Protein AF-X1NC39-F1 (afdb_monomer)

pLDDT: mean 97.51, std 3.59, range [69.75, 98.75]

InterPro domains:
  IPR002818 DJ-1/PfpI [PF01965] (1-72)
  IPR029062 Class I glutamine amidotransferase-like [G3DSA:3.40.50.880] (1-72)
  IPR029062 Class I glutamine amidotransferase-like [SSF52317] (1-71)
  IPR050325 Protein/nucleic acid deglycase [PTHR48094] (2-70)

Solvent-accessible surface area (backbone atoms only — not comparable to full-atom values): 4006 Å² tota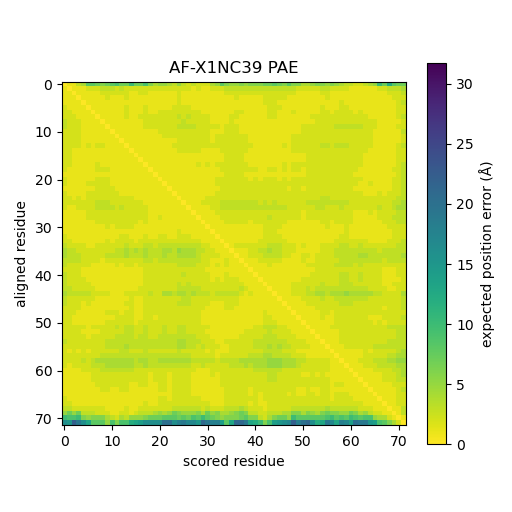l; per-residue (Å²): 112,30,34,38,34,52,52,41,54,34,19,35,48,64,59,45,50,52,57,53,51,56,40,46,75,73,71,34,48,75,45,37,26,19,94,52,77,55,69,36,41,22,71,84,66,52,73,48,68,33,74,36,35,57,90,74,61,59,74,91,73,44,79,42,80,45,73,46,55,60,79,79

Secondary structure (DSSP, 8-state):
-EEEEE--TTB-HHHHHHHHHHHHHTT-EEEEEESSSEEEE-TTS-EEEE-EEGGG--GGG-SEEE---B--

Nearest PDB structures (foldseek):
  6q3t-assembly1_A  TM=1.001E+00  e=2.704E-10  Pyrococcus horikoshii
  6f2f-assembly1_A  TM=1.000E+00  e=4.276E-10  Pyrococcus horikoshii
  7r66-assembly2_C  TM=9.894E-01  e=4.874E-10  Thermococcus thioreducens
  3l18-assembly1_B  TM=1.000E+00  e=1.001E-09  Thermococcus onnurineus NA1
  1qws-assembly1_A  TM=9.230E-01  e=1.611E-05  Escherichia coli

Mean predicted aligned error: 2.04 Å

Sequence (72 aa):
MRALFVSADNFEDSELLVPYYRLKEEGIEVDIASMRKGKIRGKHGYEVKVDKILEEVRSGDYDILILPGGRA

Radius of gyration: 11.29 Å; Cα contacts (8 Å, |Δi|>4): 145; chains: 1; bounding box: 2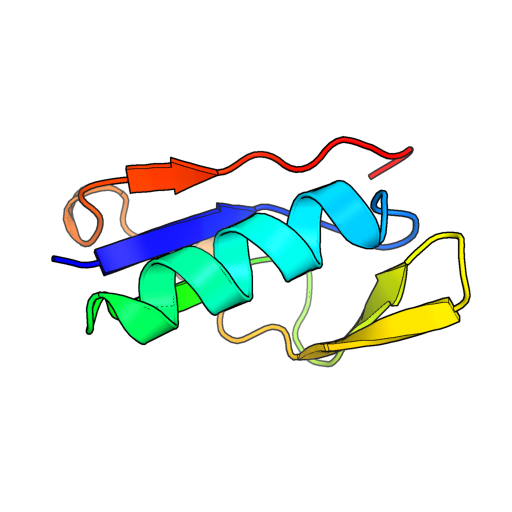4×26×24 Å

Foldseek 3Di:
DEEEEEDAAFFAPCLPPVVVVVCVVVVYHYAYEYQDFDWHAHPVGDIDGHRYYPVPDDPVVHDYYGYTDGPD

Organism: NCBI:txid412755

Structure (mmCIF, N/CA/C/O backbone):
data_AF-X1NC39-F1
#
_entry.id   AF-X1NC39-F1
#
loop_
_atom_site.group_PDB
_atom_site.id
_atom_site.type_symbol
_atom_site.label_atom_id
_atom_site.label_alt_id
_atom_site.label_comp_id
_atom_site.label_asym_id
_atom_site.label_entity_id
_atom_site.label_seq_id
_atom_site.pdbx_PDB_ins_code
_atom_site.Cartn_x
_atom_site.Cartn_y
_atom_site.Cartn_z
_atom_site.occupancy
_atom_site.B_iso_or_equiv
_atom_site.auth_seq_id
_atom_site.auth_comp_id
_atom_site.auth_asym_id
_atom_site.auth_atom_id
_atom_site.pdbx_PDB_model_num
ATOM 1 N N . MET A 1 1 ? -13.157 0.676 11.228 1.00 92.00 1 MET A N 1
ATOM 2 C CA . MET A 1 1 ? -13.198 -0.102 9.978 1.00 92.00 1 MET A CA 1
ATOM 3 C C . MET A 1 1 ? -11.776 -0.210 9.468 1.00 92.00 1 MET A C 1
ATOM 5 O O . MET A 1 1 ? -11.067 0.794 9.537 1.00 92.00 1 MET A O 1
ATOM 9 N N . ARG A 1 2 ? -11.339 -1.394 9.040 1.00 97.88 2 ARG A N 1
ATOM 10 C CA . ARG A 1 2 ? -9.951 -1.638 8.616 1.00 97.88 2 ARG A CA 1
ATOM 11 C C . ARG A 1 2 ? -9.919 -2.302 7.248 1.00 97.88 2 ARG A C 1
ATOM 13 O O . ARG A 1 2 ? -10.684 -3.227 6.983 1.00 97.88 2 ARG A O 1
ATOM 20 N N . ALA A 1 3 ? -9.021 -1.837 6.393 1.00 98.62 3 ALA A N 1
ATOM 21 C CA . ALA A 1 3 ? -8.828 -2.343 5.046 1.00 98.62 3 ALA A CA 1
ATOM 22 C C . ALA A 1 3 ? -7.471 -3.037 4.912 1.00 98.62 3 ALA A C 1
ATOM 24 O O . ALA A 1 3 ? -6.452 -2.539 5.395 1.00 98.62 3 ALA A O 1
ATOM 25 N N . LEU A 1 4 ? -7.466 -4.174 4.225 1.00 98.75 4 LEU A N 1
ATOM 26 C CA . LEU A 1 4 ? -6.263 -4.915 3.880 1.00 98.75 4 LEU A CA 1
ATOM 27 C C . LEU A 1 4 ? -5.967 -4.759 2.392 1.00 98.75 4 LEU A C 1
ATOM 29 O O . LEU A 1 4 ? -6.811 -5.058 1.548 1.00 98.75 4 LEU A O 1
ATOM 33 N N . PHE A 1 5 ? -4.741 -4.361 2.078 1.00 98.69 5 PHE A N 1
ATOM 34 C CA . PHE A 1 5 ? -4.181 -4.445 0.736 1.00 98.69 5 PHE A CA 1
ATOM 35 C C . PHE A 1 5 ? -3.253 -5.646 0.683 1.00 98.69 5 PHE A C 1
ATOM 37 O O . PHE A 1 5 ? -2.335 -5.742 1.494 1.00 98.69 5 PHE A O 1
ATOM 44 N N . VAL A 1 6 ? -3.453 -6.539 -0.282 1.00 98.50 6 VAL A N 1
ATOM 45 C CA . VAL A 1 6 ? -2.495 -7.612 -0.570 1.00 98.50 6 VAL A CA 1
ATOM 46 C C . VAL A 1 6 ? -1.815 -7.292 -1.888 1.00 98.50 6 VAL A C 1
ATOM 48 O O . VAL A 1 6 ? -2.484 -7.149 -2.907 1.00 98.50 6 VAL A O 1
ATOM 51 N N . SER A 1 7 ? -0.493 -7.132 -1.859 1.00 98.44 7 SER A N 1
ATOM 52 C CA . SER A 1 7 ? 0.277 -6.753 -3.042 1.00 98.44 7 SER A CA 1
ATOM 53 C C . SER A 1 7 ? 1.738 -7.213 -2.955 1.00 98.44 7 SER A C 1
ATOM 55 O O . SER A 1 7 ? 2.219 -7.666 -1.912 1.00 98.44 7 SER A O 1
ATOM 57 N N . ALA A 1 8 ? 2.460 -7.113 -4.066 1.00 98.31 8 ALA A N 1
ATOM 58 C CA . ALA A 1 8 ? 3.852 -7.523 -4.219 1.00 98.31 8 ALA A CA 1
ATOM 59 C C . ALA A 1 8 ? 4.590 -6.586 -5.188 1.00 98.31 8 ALA A C 1
ATOM 61 O O . ALA A 1 8 ? 4.022 -5.624 -5.697 1.00 98.31 8 ALA A O 1
ATOM 62 N N . ASP A 1 9 ? 5.877 -6.838 -5.430 1.00 98.44 9 ASP A N 1
ATOM 63 C CA . ASP A 1 9 ? 6.652 -6.079 -6.416 1.00 98.44 9 ASP A CA 1
ATOM 64 C C . ASP A 1 9 ? 5.993 -6.119 -7.810 1.00 98.44 9 ASP A C 1
ATOM 66 O O . ASP A 1 9 ? 5.480 -7.147 -8.244 1.00 98.44 9 ASP A O 1
ATOM 70 N N . ASN A 1 10 ? 6.091 -5.017 -8.557 1.00 98.19 10 ASN A N 1
ATOM 71 C CA . ASN A 1 10 ? 5.453 -4.789 -9.861 1.00 98.19 10 ASN A CA 1
ATOM 72 C C . ASN A 1 10 ? 3.917 -4.667 -9.822 1.00 98.19 10 ASN A C 1
ATOM 74 O O . ASN A 1 10 ? 3.244 -4.965 -10.821 1.00 98.19 10 ASN A O 1
ATOM 78 N N . PHE A 1 11 ? 3.366 -4.191 -8.704 1.00 98.62 11 PHE A N 1
ATOM 79 C CA . PHE A 1 11 ? 1.987 -3.706 -8.640 1.00 98.62 11 PHE A CA 1
ATOM 80 C C . PHE A 1 11 ? 1.769 -2.497 -9.561 1.00 98.62 11 PHE A C 1
ATOM 82 O O . PHE A 1 11 ? 2.711 -1.770 -9.886 1.00 98.62 11 PHE A O 1
ATOM 89 N N . GLU A 1 12 ? 0.529 -2.299 -10.001 1.00 98.50 12 GLU A N 1
ATOM 90 C CA . GLU A 1 12 ? 0.114 -1.096 -10.719 1.00 98.50 12 GLU A CA 1
ATOM 91 C C . GLU A 1 12 ? -0.033 0.075 -9.737 1.00 98.50 12 GLU A C 1
ATOM 93 O O . GLU A 1 12 ? -0.886 0.056 -8.849 1.00 98.50 12 GLU A O 1
ATOM 98 N N . ASP A 1 13 ? 0.830 1.085 -9.866 1.00 98.62 13 ASP A N 1
ATOM 99 C CA . ASP A 1 13 ? 1.026 2.132 -8.861 1.00 98.62 13 ASP A CA 1
ATOM 100 C C . ASP A 1 13 ? -0.272 2.891 -8.559 1.00 98.62 13 ASP A C 1
ATOM 102 O O . ASP A 1 13 ? -0.600 3.137 -7.398 1.00 98.62 13 ASP A O 1
ATOM 106 N N . SER A 1 14 ? -1.039 3.215 -9.603 1.00 98.25 14 SER A N 1
ATOM 107 C CA . SER A 1 14 ? -2.314 3.927 -9.474 1.00 98.25 14 SER A CA 1
ATOM 108 C C . SER A 1 14 ? -3.383 3.099 -8.753 1.00 98.25 14 SER A C 1
ATOM 110 O O . SER A 1 14 ? -4.076 3.622 -7.880 1.00 98.25 14 SER A O 1
ATOM 112 N N . GLU A 1 15 ? -3.472 1.802 -9.047 1.00 98.50 15 GLU A N 1
ATOM 113 C CA . GLU A 1 15 ? -4.455 0.892 -8.451 1.00 98.50 15 GLU A CA 1
ATOM 114 C C . GLU A 1 15 ? -4.175 0.588 -6.975 1.00 98.50 15 GLU A C 1
ATOM 116 O O . GLU A 1 15 ? -5.089 0.202 -6.250 1.00 98.50 15 GLU A O 1
ATOM 121 N N . LEU A 1 16 ? -2.941 0.792 -6.502 1.00 98.69 16 LEU A N 1
ATOM 122 C CA . LEU A 1 16 ? -2.630 0.750 -5.074 1.00 98.69 16 LEU A CA 1
ATOM 123 C C . LEU A 1 16 ? -2.821 2.125 -4.423 1.00 98.69 16 LEU A C 1
ATOM 125 O O . LEU A 1 16 ? -3.535 2.241 -3.428 1.00 98.69 16 LEU A O 1
ATOM 129 N N . LEU A 1 17 ? -2.191 3.172 -4.964 1.00 98.62 17 LEU A N 1
ATOM 130 C CA . LEU A 1 17 ? -2.106 4.474 -4.297 1.00 98.62 17 LEU A CA 1
ATOM 131 C C . LEU A 1 17 ? -3.452 5.203 -4.243 1.00 98.62 17 LEU A C 1
ATOM 133 O O . LEU A 1 17 ? -3.779 5.786 -3.211 1.00 98.62 17 LEU A O 1
ATOM 137 N N . VAL A 1 18 ? -4.249 5.162 -5.315 1.00 98.56 18 VAL A N 1
ATOM 138 C CA . VAL A 1 18 ? -5.541 5.868 -5.360 1.00 98.56 18 VAL A CA 1
ATOM 139 C C . VAL A 1 18 ? -6.503 5.355 -4.279 1.00 98.56 18 VAL A C 1
ATOM 141 O O . VAL A 1 18 ? -6.933 6.168 -3.456 1.00 98.56 18 VAL A O 1
ATOM 144 N N . PRO A 1 19 ? -6.826 4.047 -4.191 1.00 98.44 19 PRO A N 1
ATOM 145 C CA . PRO A 1 19 ? -7.685 3.560 -3.113 1.00 98.44 19 PRO A CA 1
ATOM 146 C C . PRO A 1 19 ? -7.021 3.662 -1.734 1.00 98.44 19 PRO A C 1
ATOM 148 O O . PRO A 1 19 ? -7.724 3.919 -0.760 1.00 98.44 19 PRO A O 1
ATOM 151 N N . TYR A 1 20 ? -5.690 3.532 -1.628 1.00 98.62 20 TYR A N 1
ATOM 152 C CA . TYR A 1 20 ? -4.976 3.719 -0.359 1.00 98.62 20 TYR A CA 1
ATOM 153 C C . TYR A 1 20 ? -5.240 5.107 0.239 1.00 98.62 20 TYR A C 1
ATOM 155 O O . TYR A 1 20 ? -5.650 5.217 1.395 1.00 98.62 20 TYR A O 1
ATOM 163 N N . TYR A 1 21 ? -5.047 6.174 -0.543 1.00 98.50 21 TYR A N 1
ATOM 164 C CA . TYR A 1 21 ? -5.296 7.533 -0.060 1.00 98.50 21 TYR A CA 1
ATOM 165 C C . TYR A 1 21 ? -6.787 7.809 0.127 1.00 98.50 21 TYR A C 1
ATOM 167 O O . TYR A 1 21 ? -7.159 8.370 1.154 1.00 98.50 21 TYR A O 1
ATOM 175 N N . ARG A 1 22 ? -7.649 7.333 -0.782 1.00 98.56 22 ARG A N 1
ATOM 176 C CA . ARG A 1 22 ? -9.101 7.532 -0.678 1.00 98.56 22 ARG A CA 1
ATOM 177 C C . ARG A 1 22 ? -9.686 6.937 0.606 1.00 98.56 22 ARG A C 1
ATOM 179 O O . ARG A 1 22 ? -10.529 7.565 1.234 1.00 98.56 22 ARG A O 1
ATOM 186 N N . LEU A 1 23 ? -9.237 5.747 1.013 1.00 98.44 23 LEU A N 1
ATOM 187 C CA . LEU A 1 23 ? -9.681 5.115 2.260 1.00 98.44 23 LEU A CA 1
ATOM 188 C C . LEU A 1 23 ? -9.178 5.882 3.488 1.00 98.44 23 LEU A C 1
ATOM 190 O O . LEU A 1 23 ? -9.938 6.110 4.429 1.00 98.44 23 LEU A O 1
ATOM 194 N N . LYS A 1 24 ? -7.921 6.339 3.467 1.00 97.81 24 LYS A N 1
ATOM 195 C CA . LYS A 1 24 ? -7.363 7.138 4.566 1.00 97.81 24 LYS A CA 1
ATOM 196 C C . LYS A 1 24 ? -8.052 8.493 4.722 1.00 97.81 24 LYS A C 1
ATOM 198 O O . LYS A 1 24 ? -8.208 8.945 5.852 1.00 97.81 24 LYS A O 1
ATOM 203 N N . GLU A 1 25 ? -8.487 9.120 3.630 1.00 98.44 25 GLU A N 1
ATOM 204 C CA . GLU A 1 25 ? -9.297 10.349 3.658 1.00 98.44 25 GLU A CA 1
ATOM 205 C C . GLU A 1 25 ? -10.632 10.157 4.396 1.00 98.44 25 GLU A C 1
ATOM 207 O O . GLU A 1 25 ? -11.078 11.068 5.085 1.00 98.44 25 GLU A O 1
ATOM 212 N N . GLU A 1 26 ? -11.232 8.965 4.323 1.00 98.06 26 GLU A N 1
ATOM 213 C CA . GLU A 1 26 ? -12.445 8.598 5.077 1.00 98.06 26 GLU A CA 1
ATOM 214 C C . GLU A 1 26 ? -12.149 8.136 6.518 1.00 98.06 26 GLU A C 1
ATOM 216 O O . GLU A 1 26 ? -13.039 7.663 7.224 1.00 98.06 26 GLU A O 1
ATOM 221 N N . GLY A 1 27 ? -10.894 8.224 6.974 1.00 98.06 27 GLY A N 1
ATOM 222 C CA . GLY A 1 27 ? -10.485 7.776 8.307 1.00 98.06 27 GLY A CA 1
ATOM 223 C C . GLY A 1 27 ? -10.430 6.253 8.473 1.00 98.06 27 GLY A C 1
ATOM 224 O O . GLY A 1 27 ? -10.447 5.758 9.600 1.00 98.06 27 GLY A O 1
ATOM 225 N N . ILE A 1 28 ? -10.369 5.496 7.374 1.00 98.50 28 ILE A N 1
ATOM 226 C CA . ILE A 1 28 ? -10.235 4.036 7.400 1.00 98.50 28 ILE A CA 1
ATOM 227 C C . ILE A 1 28 ? -8.758 3.682 7.579 1.00 98.50 28 ILE A C 1
ATOM 229 O O . ILE A 1 28 ? -7.891 4.170 6.851 1.00 98.50 28 ILE A O 1
ATOM 233 N N . GLU A 1 29 ? -8.464 2.813 8.544 1.00 98.06 29 GLU A N 1
ATOM 234 C CA . GLU A 1 29 ? -7.112 2.284 8.722 1.00 98.06 29 GLU A CA 1
ATOM 235 C C . GLU A 1 29 ? -6.779 1.298 7.603 1.00 98.06 29 GLU A C 1
ATOM 237 O O . GLU A 1 29 ? -7.604 0.459 7.235 1.00 98.06 29 GLU A O 1
ATOM 242 N N . VAL A 1 30 ? -5.556 1.379 7.082 1.00 98.44 30 VAL A N 1
ATOM 243 C CA . VAL A 1 30 ? -5.102 0.566 5.955 1.00 98.44 30 VAL A CA 1
ATOM 244 C C . VAL A 1 30 ? -3.800 -0.130 6.323 1.00 98.44 30 VAL A C 1
ATOM 246 O O . VAL A 1 30 ? -2.831 0.549 6.658 1.00 98.44 30 VAL A O 1
ATOM 249 N N . ASP A 1 31 ? -3.780 -1.456 6.203 1.00 98.50 31 ASP A N 1
ATOM 250 C CA . ASP A 1 31 ? -2.559 -2.262 6.265 1.00 98.50 31 ASP A CA 1
ATOM 251 C C . ASP A 1 31 ? -2.194 -2.769 4.863 1.00 98.50 31 ASP A C 1
ATOM 253 O O . ASP A 1 31 ? -3.045 -3.309 4.149 1.00 98.50 31 ASP A O 1
ATOM 257 N N . ILE A 1 32 ? -0.918 -2.654 4.485 1.00 98.62 32 ILE A N 1
ATOM 258 C CA . ILE A 1 32 ? -0.363 -3.291 3.285 1.00 98.62 32 ILE A CA 1
ATOM 259 C C . ILE A 1 32 ? 0.356 -4.580 3.687 1.00 98.62 32 ILE A C 1
ATOM 261 O O . ILE A 1 32 ? 1.342 -4.557 4.432 1.00 98.62 32 ILE A O 1
ATOM 265 N N . ALA A 1 33 ? -0.113 -5.710 3.161 1.00 98.62 33 ALA A N 1
ATOM 266 C CA . ALA A 1 33 ? 0.476 -7.024 3.360 1.00 98.62 33 ALA A CA 1
ATOM 267 C C . ALA A 1 33 ? 1.177 -7.556 2.103 1.00 98.62 33 ALA A C 1
ATOM 269 O O . ALA A 1 33 ? 0.699 -7.390 0.979 1.00 98.62 33 ALA A O 1
ATOM 270 N N . SER A 1 34 ? 2.317 -8.221 2.308 1.00 98.44 34 SER A N 1
ATOM 271 C CA . SER A 1 34 ? 3.110 -8.848 1.243 1.00 98.44 34 S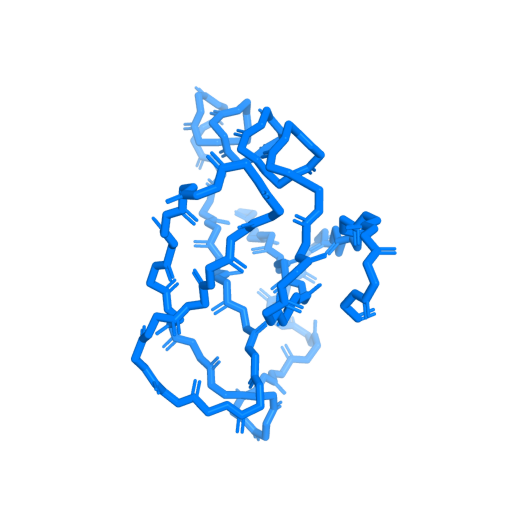ER A CA 1
ATOM 272 C C . SER A 1 34 ? 3.843 -10.102 1.737 1.00 98.44 34 SER A C 1
ATOM 274 O O . SER A 1 34 ? 3.702 -10.502 2.888 1.00 98.44 34 SER A O 1
ATOM 276 N N . MET A 1 35 ? 4.652 -10.727 0.881 1.00 96.81 35 MET A N 1
ATOM 277 C CA . MET A 1 35 ? 5.394 -11.963 1.192 1.00 96.81 35 MET A CA 1
ATOM 278 C C . MET A 1 35 ? 6.582 -11.745 2.142 1.00 96.81 35 MET A C 1
ATOM 280 O O . MET A 1 35 ? 7.105 -12.688 2.724 1.00 96.81 35 MET A O 1
ATOM 284 N N . ARG A 1 36 ? 7.074 -10.505 2.266 1.00 96.81 36 ARG A N 1
ATOM 285 C CA . ARG A 1 36 ? 8.227 -10.160 3.111 1.00 96.81 36 ARG A CA 1
ATOM 286 C C . ARG A 1 36 ? 8.111 -8.745 3.662 1.00 96.81 36 ARG A C 1
ATOM 288 O O . ARG A 1 36 ? 7.523 -7.876 3.025 1.00 96.81 36 ARG A O 1
ATOM 295 N N . LYS A 1 37 ? 8.722 -8.497 4.823 1.00 97.56 37 LYS A N 1
ATOM 296 C CA . LYS A 1 37 ? 8.861 -7.144 5.385 1.00 97.56 37 LYS A CA 1
ATOM 297 C C . LYS A 1 37 ? 9.724 -6.257 4.479 1.00 97.56 37 LYS A C 1
ATOM 299 O O . LYS A 1 37 ? 10.535 -6.744 3.693 1.00 97.56 37 LYS A O 1
ATOM 304 N N . GLY A 1 38 ? 9.598 -4.944 4.659 1.00 98.06 38 GLY A N 1
ATOM 305 C CA . GLY A 1 38 ? 10.391 -3.944 3.948 1.00 98.06 38 GLY A CA 1
ATOM 306 C C . GLY A 1 38 ? 9.508 -3.070 3.072 1.00 98.06 38 GLY A C 1
ATOM 307 O O . GLY A 1 38 ? 8.551 -2.474 3.566 1.00 98.06 38 GLY A O 1
ATOM 308 N N . LYS A 1 39 ? 9.850 -2.976 1.789 1.00 98.44 39 LYS A N 1
ATOM 309 C CA . LYS A 1 39 ? 9.089 -2.231 0.788 1.00 98.44 39 LYS A CA 1
ATOM 310 C C . LYS A 1 39 ? 8.836 -3.104 -0.434 1.00 98.44 39 LYS A C 1
ATOM 312 O O . LYS A 1 39 ? 9.662 -3.962 -0.749 1.00 98.44 39 LYS A O 1
ATOM 317 N N . ILE A 1 40 ? 7.732 -2.831 -1.115 1.00 98.44 40 ILE A N 1
ATOM 318 C CA . ILE A 1 40 ? 7.456 -3.320 -2.467 1.00 98.44 40 ILE A CA 1
ATOM 319 C C . ILE A 1 40 ? 7.496 -2.140 -3.434 1.00 98.44 40 ILE A C 1
ATOM 321 O O . ILE A 1 40 ? 7.141 -1.016 -3.059 1.00 98.44 40 ILE A O 1
ATOM 325 N N . ARG A 1 41 ? 7.942 -2.389 -4.665 1.00 98.56 41 ARG A N 1
ATOM 326 C CA . ARG A 1 41 ? 8.086 -1.357 -5.697 1.00 98.56 41 ARG A CA 1
ATOM 327 C C . ARG A 1 41 ? 7.106 -1.575 -6.847 1.00 98.56 41 ARG A C 1
ATOM 329 O O . ARG A 1 41 ? 7.042 -2.673 -7.393 1.00 98.56 41 ARG A O 1
ATOM 336 N N . GLY A 1 42 ? 6.369 -0.533 -7.218 1.00 98.56 42 GLY A N 1
ATOM 337 C CA . GLY A 1 42 ? 5.422 -0.525 -8.331 1.00 98.56 42 GLY A CA 1
ATOM 338 C C . GLY A 1 42 ? 6.113 -0.454 -9.693 1.00 98.56 42 GLY A C 1
ATOM 339 O O . GLY A 1 42 ? 7.310 -0.155 -9.793 1.00 98.56 42 GLY A O 1
ATOM 340 N N . LYS A 1 43 ? 5.359 -0.731 -10.760 1.00 98.44 43 LYS A N 1
ATOM 341 C CA . LYS A 1 43 ? 5.850 -0.702 -12.152 1.00 98.44 43 LYS A CA 1
ATOM 342 C C . LYS A 1 43 ? 6.400 0.665 -12.560 1.00 98.44 43 LYS A C 1
ATOM 344 O O . LYS A 1 43 ? 7.340 0.734 -13.351 1.00 98.44 43 LYS A O 1
ATOM 349 N N . HIS A 1 44 ? 5.830 1.736 -12.022 1.00 98.12 44 HIS A N 1
ATOM 350 C CA . HIS A 1 44 ? 6.193 3.122 -12.304 1.00 98.12 44 HIS A CA 1
ATOM 351 C C . HIS A 1 44 ? 7.145 3.709 -11.255 1.00 98.12 44 HIS A C 1
ATOM 353 O O . HIS A 1 44 ? 7.476 4.893 -11.297 1.00 98.12 44 HIS A O 1
ATOM 359 N N . GLY A 1 45 ? 7.672 2.859 -10.369 1.00 97.62 45 GLY A N 1
ATOM 360 C CA . GLY A 1 45 ? 8.788 3.172 -9.491 1.00 97.62 45 GLY A CA 1
ATOM 361 C C . GLY A 1 45 ? 8.405 3.690 -8.110 1.00 97.62 45 GLY A C 1
ATOM 362 O O . GLY A 1 45 ? 9.329 3.943 -7.333 1.00 97.62 45 GLY A O 1
ATOM 363 N N . TYR A 1 46 ? 7.114 3.805 -7.779 1.00 98.38 46 TYR A N 1
ATOM 364 C CA . TYR A 1 46 ? 6.699 4.133 -6.417 1.00 98.38 46 TYR A CA 1
ATOM 365 C C . TYR A 1 46 ? 7.016 2.984 -5.465 1.00 98.38 46 TYR A C 1
ATOM 367 O O . TYR A 1 46 ? 6.938 1.812 -5.824 1.00 98.38 46 TYR A O 1
ATOM 375 N N . GLU A 1 47 ? 7.363 3.322 -4.229 1.00 98.25 47 GLU A N 1
ATOM 376 C CA . GLU A 1 47 ? 7.581 2.339 -3.174 1.00 98.25 47 GLU A CA 1
ATOM 377 C C . GLU A 1 47 ? 6.551 2.517 -2.068 1.00 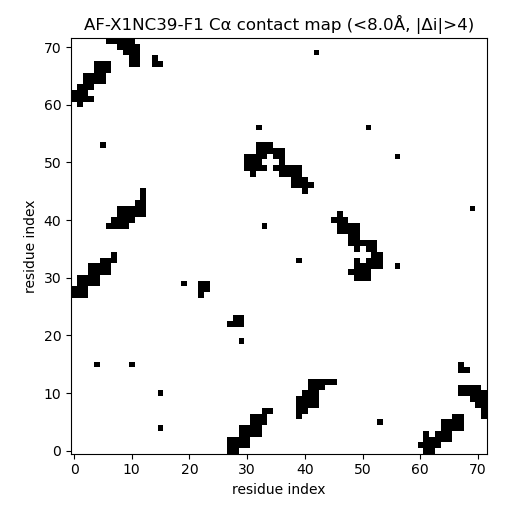98.25 47 GLU A C 1
ATOM 379 O O . GLU A 1 47 ? 6.302 3.637 -1.615 1.00 98.25 47 GLU A O 1
ATOM 384 N N . VAL A 1 48 ? 6.018 1.403 -1.574 1.00 98.19 48 VAL A N 1
ATOM 385 C CA . VAL A 1 48 ? 5.187 1.384 -0.369 1.00 98.19 48 VAL A CA 1
ATOM 386 C C . VAL A 1 48 ? 5.777 0.437 0.662 1.00 98.19 48 VAL A C 1
ATOM 388 O O . VAL A 1 48 ? 6.395 -0.577 0.330 1.00 98.19 48 VAL A O 1
ATOM 391 N N . LYS A 1 49 ? 5.629 0.804 1.934 1.00 98.56 49 LYS A N 1
ATOM 392 C CA . LYS A 1 49 ? 6.080 -0.017 3.054 1.00 98.56 49 LYS A CA 1
ATOM 393 C C . LYS A 1 49 ? 5.123 -1.195 3.231 1.00 98.56 49 LYS A C 1
ATOM 395 O O . LYS A 1 49 ? 3.915 -1.028 3.126 1.00 98.56 49 LYS A O 1
ATOM 400 N N . VAL A 1 50 ? 5.683 -2.360 3.530 1.00 98.56 50 VAL A N 1
ATOM 401 C CA . VAL A 1 50 ? 4.923 -3.533 3.958 1.00 98.56 50 VAL A CA 1
ATOM 402 C C . VAL A 1 50 ? 4.720 -3.453 5.467 1.00 98.56 50 VAL A C 1
ATOM 404 O O . VAL A 1 50 ? 5.690 -3.484 6.233 1.00 98.56 50 VAL A O 1
ATOM 407 N N . ASP A 1 51 ? 3.467 -3.357 5.893 1.00 98.38 51 ASP A N 1
ATOM 408 C CA . ASP A 1 51 ? 3.083 -3.291 7.302 1.00 98.38 51 ASP A CA 1
ATOM 409 C C . ASP A 1 51 ? 3.084 -4.695 7.926 1.00 98.38 51 ASP A C 1
ATOM 411 O O . ASP A 1 51 ? 3.638 -4.919 9.011 1.00 98.38 51 ASP A O 1
ATOM 415 N N . LYS A 1 52 ? 2.548 -5.679 7.194 1.00 97.81 52 LYS A N 1
ATOM 416 C CA . LYS A 1 52 ? 2.397 -7.074 7.635 1.00 97.81 52 LYS A CA 1
ATOM 417 C C . LYS A 1 52 ? 2.920 -8.060 6.595 1.00 97.81 52 LYS A C 1
ATOM 419 O O . LYS A 1 52 ? 2.830 -7.807 5.400 1.00 97.81 52 LYS A O 1
ATOM 424 N N . ILE A 1 53 ? 3.462 -9.193 7.037 1.00 98.25 53 ILE A N 1
ATOM 425 C CA . ILE A 1 53 ? 3.594 -10.338 6.120 1.00 98.25 53 ILE A CA 1
ATOM 426 C C . ILE A 1 53 ? 2.282 -11.119 6.106 1.00 98.25 53 ILE A C 1
ATOM 428 O O . ILE A 1 53 ? 1.524 -11.048 7.075 1.00 98.25 53 ILE A O 1
ATOM 43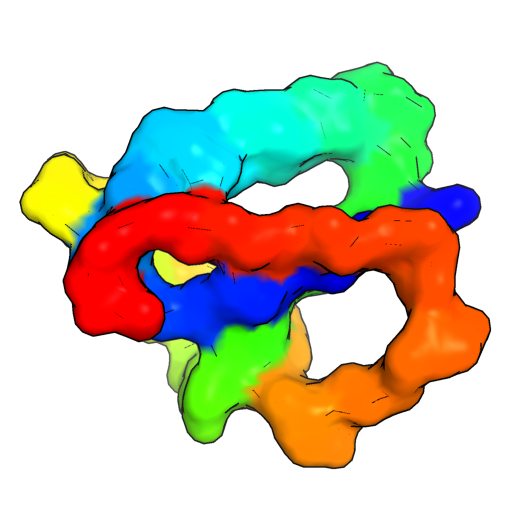2 N N . LEU A 1 54 ? 1.985 -11.830 5.021 1.00 97.12 54 LEU A N 1
ATOM 433 C CA . LEU A 1 54 ? 0.701 -12.523 4.865 1.00 97.12 54 LEU A CA 1
ATOM 434 C C . LEU A 1 54 ? 0.418 -13.532 5.983 1.00 97.12 54 LEU A C 1
ATOM 436 O O . LEU A 1 54 ? -0.726 -13.676 6.398 1.00 97.12 54 LEU A O 1
ATOM 440 N N . GLU A 1 55 ? 1.450 -14.161 6.536 1.00 97.31 55 GLU A N 1
ATOM 441 C CA . GLU A 1 55 ? 1.346 -15.107 7.649 1.00 97.31 55 GLU A CA 1
ATOM 442 C C . GLU A 1 55 ? 0.879 -14.450 8.961 1.00 97.31 55 GLU A C 1
ATOM 444 O O . GLU A 1 55 ? 0.378 -15.129 9.855 1.00 97.31 55 GLU A O 1
ATOM 449 N N . GLU A 1 56 ? 1.026 -13.129 9.095 1.00 96.69 56 GLU A N 1
ATOM 450 C CA . GLU A 1 56 ? 0.569 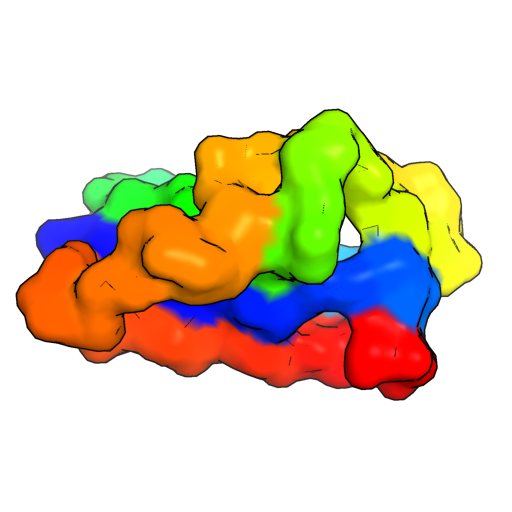-12.355 10.257 1.00 96.69 56 GLU A CA 1
ATOM 451 C C . GLU A 1 56 ? -0.871 -11.836 10.099 1.00 96.69 56 GLU A C 1
ATOM 453 O O . GLU A 1 56 ? -1.426 -11.254 11.040 1.00 96.69 56 GLU A O 1
ATOM 458 N N . VAL A 1 57 ? -1.469 -11.979 8.912 1.00 97.75 57 VAL A N 1
ATOM 459 C CA . VAL A 1 57 ? -2.807 -11.464 8.611 1.00 97.75 57 VAL A CA 1
ATOM 460 C C . VAL A 1 57 ? -3.864 -12.398 9.189 1.00 97.75 57 VAL A C 1
ATOM 462 O O . VAL A 1 57 ? -3.893 -13.596 8.917 1.00 97.75 57 VAL A O 1
ATOM 465 N N . ARG A 1 58 ? -4.798 -11.824 9.948 1.00 97.56 58 ARG A N 1
ATOM 466 C CA . ARG A 1 58 ? -6.024 -12.498 10.381 1.00 97.56 58 ARG A CA 1
ATOM 467 C C . ARG A 1 58 ? -7.190 -11.877 9.634 1.00 97.56 58 ARG A C 1
ATOM 469 O O . ARG A 1 58 ? -7.447 -10.689 9.783 1.00 97.56 58 ARG A O 1
ATOM 476 N N . SER A 1 59 ? -7.896 -12.668 8.831 1.00 94.12 59 SER A N 1
ATOM 477 C CA . SER A 1 59 ? -8.983 -12.160 7.981 1.00 94.12 59 SER A CA 1
ATOM 478 C C . SER A 1 59 ? -10.099 -11.472 8.773 1.00 94.12 59 SER A C 1
ATOM 480 O O . SER A 1 59 ? -10.644 -10.484 8.303 1.00 94.12 59 SER A O 1
ATOM 482 N N . GLY A 1 60 ? -10.394 -11.948 9.987 1.00 97.69 60 GLY A N 1
ATOM 483 C CA . GLY A 1 60 ? -11.409 -11.356 10.864 1.00 97.69 60 GLY A CA 1
ATOM 484 C C . GLY A 1 60 ? -11.080 -9.958 11.404 1.00 97.69 60 GLY A C 1
ATOM 485 O O . GLY A 1 60 ? -11.958 -9.338 11.993 1.00 97.69 60 GLY A O 1
ATOM 486 N N . ASP A 1 61 ? -9.856 -9.454 11.209 1.00 97.81 61 ASP A N 1
ATOM 487 C CA . ASP A 1 61 ? -9.454 -8.107 11.644 1.00 97.81 61 ASP A CA 1
ATOM 488 C C . ASP A 1 61 ? -9.828 -7.012 10.622 1.00 97.81 61 ASP A C 1
ATOM 490 O O . ASP A 1 61 ? -9.620 -5.827 10.904 1.00 97.81 61 ASP A O 1
ATOM 494 N N . TYR A 1 62 ? -10.327 -7.393 9.437 1.00 98.44 62 TYR A N 1
ATOM 495 C CA . TYR A 1 62 ? -10.539 -6.499 8.297 1.00 98.44 62 TYR A CA 1
ATOM 496 C C . TYR A 1 62 ? -11.960 -6.584 7.745 1.00 98.44 62 TYR A C 1
ATOM 498 O O . TYR A 1 62 ? -12.537 -7.660 7.605 1.00 98.44 62 TYR A O 1
ATOM 506 N N . ASP A 1 63 ? -12.477 -5.427 7.349 1.00 98.38 63 ASP A N 1
ATOM 507 C CA . ASP A 1 63 ? -13.810 -5.263 6.768 1.00 98.38 63 ASP A CA 1
ATOM 508 C C . ASP A 1 63 ? -13.756 -5.160 5.232 1.00 98.38 63 ASP A C 1
ATOM 510 O O . ASP A 1 63 ? -14.760 -5.355 4.550 1.00 98.38 63 ASP A O 1
ATOM 514 N N . ILE A 1 64 ? -12.582 -4.824 4.678 1.00 98.38 64 ILE A N 1
ATOM 515 C CA . ILE A 1 64 ? -12.367 -4.565 3.248 1.00 98.38 64 ILE A CA 1
ATOM 516 C C . ILE A 1 64 ? -11.081 -5.259 2.790 1.00 98.38 64 ILE A C 1
ATOM 518 O O . ILE A 1 64 ? -10.046 -5.154 3.450 1.00 98.38 64 ILE A O 1
ATOM 522 N N . LEU A 1 65 ? -11.134 -5.910 1.626 1.00 98.31 65 LEU A N 1
ATOM 523 C CA . LEU A 1 65 ? -9.971 -6.436 0.913 1.00 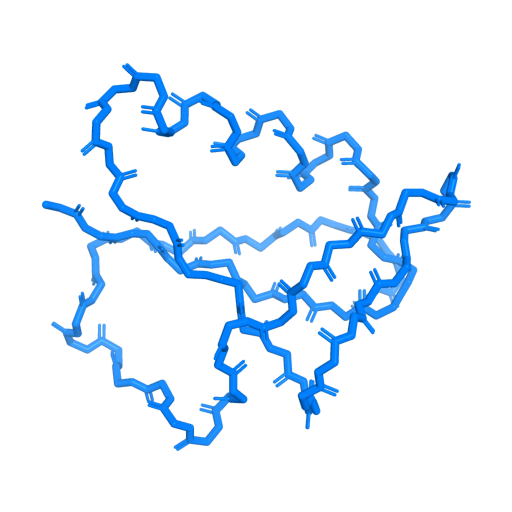98.31 65 LEU A CA 1
ATOM 524 C C . LEU A 1 65 ? -9.803 -5.703 -0.421 1.00 98.31 65 LEU A C 1
ATOM 526 O O . LEU A 1 65 ? -10.749 -5.607 -1.201 1.00 98.31 65 LEU A O 1
ATOM 530 N N . ILE A 1 66 ? -8.590 -5.222 -0.686 1.00 98.50 66 ILE A N 1
ATOM 53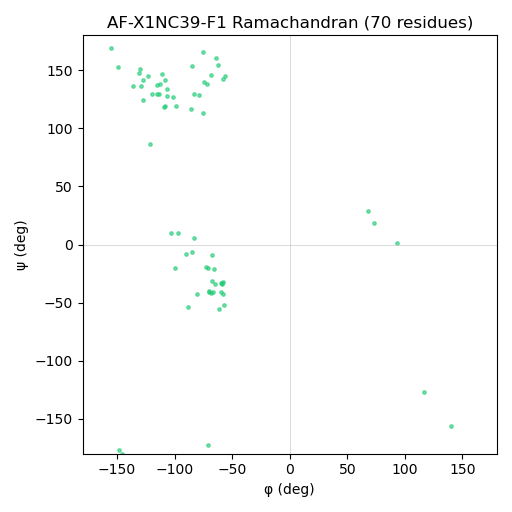1 C CA . ILE A 1 66 ? -8.210 -4.572 -1.937 1.00 98.50 66 ILE A CA 1
ATOM 532 C C . ILE A 1 66 ? -7.079 -5.379 -2.567 1.00 98.50 66 ILE A C 1
ATOM 534 O O . ILE A 1 66 ? -6.077 -5.684 -1.916 1.00 98.50 66 ILE A O 1
ATOM 538 N N . LEU A 1 67 ? -7.252 -5.707 -3.846 1.00 98.31 67 LEU A N 1
ATOM 539 C CA . LEU A 1 67 ? -6.295 -6.454 -4.656 1.00 98.31 67 LEU A CA 1
ATOM 540 C C . LEU A 1 67 ? -5.898 -5.593 -5.862 1.00 98.31 67 LEU A C 1
ATOM 542 O O . LEU A 1 67 ? -6.556 -5.681 -6.901 1.00 98.31 67 LEU A O 1
ATOM 546 N N . PRO A 1 68 ? -4.885 -4.717 -5.726 1.00 98.12 68 PRO A N 1
ATOM 547 C CA . PRO A 1 68 ? -4.366 -3.963 -6.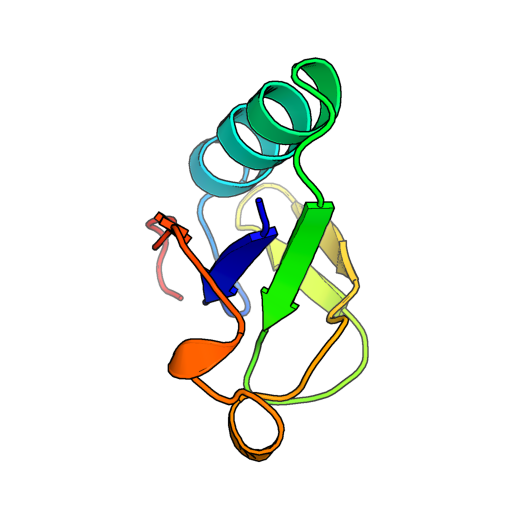858 1.00 98.12 68 PRO A CA 1
ATOM 548 C C . PRO A 1 68 ? -3.874 -4.913 -7.950 1.00 98.12 68 PRO A C 1
ATOM 550 O O . PRO A 1 68 ? -3.277 -5.951 -7.661 1.00 98.12 68 PRO A O 1
ATOM 553 N N . GLY A 1 69 ? -4.094 -4.546 -9.206 1.00 97.31 69 GLY A N 1
ATOM 554 C CA . GLY A 1 69 ? -3.525 -5.236 -10.347 1.00 97.31 69 GLY A CA 1
ATOM 555 C C . GLY A 1 69 ? -2.023 -4.997 -10.471 1.00 97.31 69 GLY A C 1
ATOM 556 O O . GLY A 1 69 ? -1.350 -4.422 -9.611 1.00 97.31 69 GLY A O 1
ATOM 557 N N . GLY A 1 70 ? -1.458 -5.465 -11.579 1.00 95.00 70 GLY A N 1
ATOM 558 C CA . GLY A 1 70 ? -0.016 -5.449 -11.776 1.00 95.00 70 GLY A CA 1
ATOM 559 C C . GLY A 1 70 ? 0.485 -6.714 -12.456 1.00 95.00 70 GLY A C 1
ATOM 560 O O . GLY A 1 70 ? -0.248 -7.381 -13.177 1.00 95.00 70 GLY A O 1
ATOM 561 N N . ARG A 1 71 ? 1.766 -7.018 -12.243 1.00 89.75 71 ARG A N 1
ATOM 562 C CA . ARG A 1 71 ? 2.319 -8.380 -12.384 1.00 89.75 71 ARG A CA 1
ATOM 563 C C . ARG A 1 71 ? 2.539 -9.039 -11.011 1.00 89.75 71 ARG A C 1
ATOM 565 O O . ARG A 1 71 ? 3.258 -10.032 -10.943 1.00 89.75 71 ARG A O 1
ATOM 572 N N . ALA A 1 72 ? 2.015 -8.393 -9.970 1.00 69.75 72 ALA A N 1
ATOM 573 C CA . ALA A 1 72 ? 2.140 -8.763 -8.570 1.00 69.75 72 ALA A CA 1
ATOM 574 C C . ALA A 1 72 ? 1.435 -10.091 -8.273 1.00 69.75 72 ALA A C 1
ATOM 576 O O . ALA A 1 72 ? 0.398 -10.361 -8.922 1.00 69.75 72 ALA A O 1
#